Protein AF-A0A9D9V067-F1 (afdb_monomer_lite)

Secondary structure (DSSP, 8-state):
-----------------S---SS----------------PPPTTSHHHHHH-TT-EE---TT--TT--TTT-PPPTTHHHHHHT-EEPTTSS-EEEEETTEEEEEEE-STTEEEEEEE--GGGS-HHHHHHHHHTTS-SSTT-SS------

Radius of gyration: 36.08 Å; chains: 1; bounding box: 82×108×63 Å

pLDDT: mean 72.34, std 17.68, range [39.31, 93.06]

Structure (mmCIF, N/CA/C/O backbone):
data_AF-A0A9D9V067-F1
#
_entry.id   AF-A0A9D9V067-F1
#
loop_
_atom_site.group_PDB
_atom_site.id
_atom_site.type_symbol
_atom_site.label_atom_id
_atom_site.label_alt_id
_atom_site.label_comp_id
_atom_site.label_asym_id
_atom_site.label_entity_id
_atom_site.label_seq_id
_atom_site.pdbx_PDB_ins_code
_atom_site.Cartn_x
_atom_site.Cartn_y
_atom_site.Cartn_z
_atom_site.occupancy
_atom_site.B_iso_or_equiv
_atom_site.auth_seq_id
_atom_site.auth_comp_id
_atom_site.auth_asym_id
_atom_site.auth_atom_id
_atom_site.pdbx_PDB_model_num
ATOM 1 N N . MET A 1 1 ? 63.714 -94.092 -50.212 1.00 40.94 1 MET A N 1
ATOM 2 C CA . MET A 1 1 ? 63.874 -93.370 -48.937 1.00 40.94 1 MET A CA 1
ATOM 3 C C . MET A 1 1 ? 62.893 -92.215 -48.990 1.00 40.94 1 MET A C 1
ATOM 5 O O . MET A 1 1 ? 63.062 -91.353 -49.836 1.00 40.94 1 MET A O 1
ATOM 9 N N . GLU A 1 2 ? 61.675 -92.432 -48.485 1.00 46.31 2 GLU A N 1
ATOM 10 C CA . GLU A 1 2 ? 61.298 -92.187 -47.072 1.00 46.31 2 GLU A CA 1
ATOM 11 C C . GLU A 1 2 ? 61.123 -90.663 -46.885 1.00 46.31 2 GLU A C 1
ATOM 13 O O . GLU A 1 2 ? 62.009 -89.910 -47.255 1.00 46.31 2 GLU A O 1
ATOM 18 N N . ILE A 1 3 ? 60.018 -90.093 -46.399 1.00 48.75 3 ILE A N 1
ATOM 19 C CA . ILE A 1 3 ? 59.133 -90.470 -45.289 1.00 48.75 3 ILE A CA 1
ATOM 20 C C . ILE A 1 3 ? 57.737 -89.843 -45.542 1.00 48.75 3 ILE A C 1
ATOM 22 O O . ILE A 1 3 ? 57.619 -88.791 -46.168 1.00 48.75 3 ILE A O 1
ATOM 26 N N . PHE A 1 4 ? 56.693 -90.523 -45.063 1.00 43.59 4 PHE A N 1
ATOM 27 C CA . PHE A 1 4 ? 55.271 -90.151 -45.093 1.00 43.59 4 PHE A CA 1
ATOM 28 C C . PHE A 1 4 ? 54.896 -88.990 -44.128 1.00 43.59 4 PHE A C 1
ATOM 30 O O . PHE A 1 4 ? 55.702 -88.609 -43.282 1.00 43.59 4 PHE A O 1
ATOM 37 N N . PRO A 1 5 ? 53.680 -88.417 -44.261 1.00 68.94 5 PRO A N 1
ATOM 38 C CA . PRO A 1 5 ? 53.272 -87.108 -43.737 1.00 68.94 5 PRO A CA 1
ATOM 39 C C . PRO A 1 5 ? 52.521 -87.205 -42.406 1.00 68.94 5 PRO A C 1
ATOM 41 O O . PRO A 1 5 ? 51.876 -88.219 -42.202 1.00 68.94 5 PRO A O 1
ATOM 44 N N . GLU A 1 6 ? 52.467 -86.129 -41.603 1.00 46.41 6 GLU A N 1
ATOM 45 C CA . GLU A 1 6 ? 51.402 -85.827 -40.614 1.00 46.41 6 GLU A CA 1
ATOM 46 C C . GLU A 1 6 ? 51.433 -84.312 -40.268 1.00 46.41 6 GLU A C 1
ATOM 48 O O . GLU A 1 6 ? 52.504 -83.743 -40.098 1.00 46.41 6 GLU A O 1
ATOM 53 N N . LYS A 1 7 ? 50.330 -83.567 -40.447 1.00 45.69 7 LYS A N 1
ATOM 54 C CA . LYS A 1 7 ? 49.259 -83.186 -39.488 1.00 45.69 7 LYS A CA 1
ATOM 55 C C . LYS A 1 7 ? 49.502 -81.907 -38.662 1.00 45.69 7 LYS A C 1
ATOM 57 O O . LYS A 1 7 ? 50.600 -81.604 -38.221 1.00 45.69 7 LYS A O 1
ATOM 62 N N . THR A 1 8 ? 48.351 -81.306 -38.337 1.00 48.81 8 THR A N 1
ATOM 63 C CA . THR A 1 8 ? 48.000 -80.322 -37.289 1.00 48.81 8 THR A CA 1
ATOM 64 C C . THR A 1 8 ? 47.967 -78.850 -37.726 1.00 48.81 8 THR A C 1
ATOM 66 O O . THR A 1 8 ? 48.944 -78.325 -38.235 1.00 48.81 8 THR A O 1
ATOM 69 N N . THR A 1 9 ? 46.783 -78.230 -37.851 1.00 47.97 9 THR A N 1
ATOM 70 C CA . THR A 1 9 ? 45.830 -77.710 -36.831 1.00 47.97 9 THR A CA 1
ATOM 71 C C . THR A 1 9 ? 46.364 -76.458 -36.135 1.00 47.97 9 THR A C 1
ATOM 73 O O . THR A 1 9 ? 47.346 -76.545 -35.411 1.00 47.97 9 THR A O 1
ATOM 76 N N . GLY A 1 10 ? 45.674 -75.316 -36.260 1.00 42.94 10 GLY A N 1
ATOM 77 C CA . GLY A 1 10 ? 45.934 -74.180 -35.369 1.00 42.94 10 GLY A CA 1
ATOM 78 C C . GLY A 1 10 ? 45.333 -72.844 -35.792 1.00 42.94 10 GLY A C 1
ATOM 79 O O . GLY A 1 10 ? 45.890 -72.143 -36.623 1.00 42.94 10 GLY A O 1
ATOM 80 N N . CYS A 1 11 ? 44.204 -72.511 -35.169 1.00 39.31 11 CYS A N 1
ATOM 81 C CA . CYS A 1 11 ? 43.493 -71.234 -35.094 1.00 39.31 11 CYS A CA 1
ATOM 82 C C . CYS A 1 11 ? 44.309 -69.951 -35.373 1.00 39.31 11 CYS A C 1
ATOM 84 O O . CYS A 1 11 ? 45.072 -69.494 -34.525 1.00 39.31 11 CYS A O 1
ATOM 86 N N . GLY A 1 12 ? 44.030 -69.290 -36.501 1.00 39.91 12 GLY A N 1
ATOM 87 C CA . GLY A 1 12 ? 44.312 -67.866 -36.693 1.00 39.91 12 GLY A CA 1
ATOM 88 C C . GLY A 1 12 ? 43.186 -67.042 -36.077 1.00 39.91 12 GLY A C 1
ATOM 89 O O . GLY A 1 12 ? 42.103 -66.934 -36.650 1.00 39.91 12 GLY A O 1
ATOM 90 N N . GLY A 1 13 ? 43.424 -66.545 -34.865 1.00 42.69 13 GLY A N 1
ATOM 91 C CA . GLY A 1 13 ? 42.493 -65.720 -34.107 1.00 42.69 13 GLY A CA 1
ATOM 92 C C . GLY A 1 13 ? 42.137 -64.413 -34.816 1.00 42.69 13 GLY A C 1
ATOM 93 O O . GLY A 1 13 ? 42.968 -63.783 -35.464 1.00 42.69 13 GLY A O 1
ATOM 94 N N . LYS A 1 14 ? 40.860 -64.060 -34.655 1.00 45.16 14 LYS A N 1
ATOM 95 C CA . LYS A 1 14 ? 40.187 -62.788 -34.937 1.00 45.16 14 LYS A CA 1
ATOM 96 C C . LYS A 1 14 ? 41.113 -61.573 -35.067 1.00 45.16 14 LYS A C 1
ATOM 98 O O . LYS A 1 14 ? 41.749 -61.156 -34.106 1.00 45.16 14 LYS A O 1
ATOM 103 N N . VAL A 1 15 ? 41.023 -60.923 -36.224 1.00 48.22 15 VAL A N 1
ATOM 104 C CA . VAL A 1 15 ? 41.190 -59.474 -36.334 1.00 48.22 15 VAL A CA 1
ATOM 105 C C . VAL A 1 15 ? 40.036 -58.816 -35.574 1.00 48.22 15 VAL A C 1
ATOM 107 O O . VAL A 1 15 ? 38.894 -58.800 -36.031 1.00 48.22 15 VAL A O 1
ATOM 110 N N . GLU A 1 16 ? 40.304 -58.350 -34.360 1.00 46.81 16 GLU A N 1
ATOM 111 C CA . GLU A 1 16 ? 39.366 -57.504 -33.629 1.00 46.81 16 GLU A CA 1
ATOM 112 C C . GLU A 1 16 ? 39.362 -56.134 -34.309 1.00 46.81 16 GLU A C 1
ATOM 114 O O . GLU A 1 16 ? 40.297 -55.343 -34.194 1.00 46.81 16 GLU A O 1
ATOM 119 N N . ASN A 1 17 ? 38.320 -55.920 -35.114 1.00 43.28 17 ASN A N 1
ATOM 120 C CA . ASN A 1 17 ? 37.964 -54.631 -35.683 1.00 43.28 17 ASN A CA 1
ATOM 121 C C . ASN A 1 17 ? 37.757 -53.650 -34.525 1.00 43.28 17 ASN A C 1
ATOM 123 O O . ASN A 1 17 ? 36.843 -53.802 -33.714 1.00 43.28 17 ASN A O 1
ATOM 127 N N . LEU A 1 18 ? 38.640 -52.668 -34.438 1.00 48.34 18 LEU A N 1
ATOM 128 C CA . LEU A 1 18 ? 38.679 -51.665 -33.388 1.00 48.34 18 LEU A CA 1
ATOM 129 C C . LEU A 1 18 ? 37.862 -50.444 -33.834 1.00 48.34 18 LEU A C 1
ATOM 131 O O . LEU A 1 18 ? 38.380 -49.342 -33.858 1.00 48.34 18 LEU A O 1
ATOM 135 N N . ASP A 1 19 ? 36.597 -50.651 -34.218 1.00 51.81 19 ASP A N 1
ATOM 136 C CA . ASP A 1 19 ? 35.711 -49.585 -34.723 1.00 51.81 19 ASP A CA 1
ATOM 137 C C . ASP A 1 19 ? 34.220 -49.809 -34.373 1.00 51.81 19 ASP A C 1
ATOM 139 O O . ASP A 1 19 ? 33.318 -49.458 -35.126 1.00 51.81 19 ASP A O 1
ATOM 143 N N . GLU A 1 20 ? 33.920 -50.353 -33.186 1.00 48.94 20 GLU A N 1
ATOM 144 C CA . GLU A 1 20 ? 32.545 -50.387 -32.642 1.00 48.94 20 GLU A CA 1
ATOM 145 C C . GLU A 1 20 ? 32.450 -49.859 -31.199 1.00 48.94 20 GLU A C 1
ATOM 147 O O . GLU A 1 20 ? 31.784 -50.428 -30.339 1.00 48.94 20 GLU A O 1
ATOM 152 N N . HIS A 1 21 ? 33.087 -48.721 -30.908 1.00 45.62 21 HIS A N 1
ATOM 153 C CA . HIS A 1 21 ? 32.889 -48.018 -29.628 1.00 45.62 21 HIS A CA 1
ATOM 154 C C . HIS A 1 21 ? 32.529 -46.530 -29.779 1.00 45.62 21 HIS A C 1
ATOM 156 O O . HIS A 1 21 ? 32.823 -45.711 -28.908 1.00 45.62 21 HIS A O 1
ATOM 162 N N . LEU A 1 22 ? 31.819 -46.181 -30.861 1.00 46.66 22 LEU A N 1
ATOM 163 C CA . LEU A 1 22 ? 31.271 -44.835 -31.083 1.00 46.66 22 LEU A CA 1
ATOM 164 C C . LEU A 1 22 ? 29.740 -44.802 -31.248 1.00 46.66 22 LEU A C 1
ATOM 166 O O . LEU A 1 22 ? 29.204 -43.899 -31.877 1.00 46.66 22 LEU A O 1
ATOM 170 N N . ILE A 1 23 ? 28.999 -45.749 -30.665 1.00 51.31 23 ILE A N 1
ATOM 171 C CA . ILE A 1 23 ? 27.523 -45.674 -30.617 1.00 51.31 23 ILE A CA 1
ATOM 172 C C . ILE A 1 23 ? 27.014 -46.027 -29.216 1.00 51.31 23 ILE A C 1
ATOM 174 O O . ILE A 1 23 ? 26.150 -46.870 -29.025 1.00 51.31 23 ILE A O 1
ATOM 178 N N . LEU A 1 24 ? 27.576 -45.379 -28.193 1.00 47.56 24 LEU A N 1
ATOM 179 C CA . LEU A 1 24 ? 26.968 -45.314 -26.856 1.00 47.56 24 LEU A CA 1
ATOM 180 C C . LEU A 1 24 ? 27.501 -44.143 -26.020 1.00 47.56 24 LEU A C 1
ATOM 182 O O . LEU A 1 24 ? 27.523 -44.189 -24.791 1.00 47.56 24 LEU A O 1
ATOM 186 N N . GLN A 1 25 ? 27.825 -43.021 -26.671 1.00 45.28 25 GLN A N 1
ATOM 187 C CA . GLN A 1 25 ? 27.761 -41.720 -26.005 1.00 45.28 25 GLN A CA 1
ATOM 188 C C . GLN A 1 25 ? 26.298 -41.266 -25.965 1.00 45.28 25 GLN A C 1
ATOM 190 O O . GLN A 1 25 ? 25.834 -40.433 -26.737 1.00 45.28 25 GLN A O 1
ATOM 195 N N . LYS A 1 26 ? 25.556 -41.929 -25.067 1.00 47.31 26 LYS A N 1
ATOM 196 C CA . LYS A 1 26 ? 24.615 -41.322 -24.114 1.00 47.31 26 LYS A CA 1
ATOM 197 C C . LYS A 1 26 ? 24.274 -39.874 -24.501 1.00 47.31 26 LYS A C 1
ATOM 199 O O . LYS A 1 26 ? 25.010 -38.948 -24.186 1.00 47.31 26 LYS A O 1
ATOM 204 N N . LYS A 1 27 ? 23.168 -39.625 -25.208 1.00 45.53 27 LYS A N 1
ATOM 205 C CA . LYS A 1 27 ? 21.841 -39.462 -24.578 1.00 45.53 27 LYS A CA 1
ATOM 206 C C . LYS A 1 27 ? 21.953 -38.947 -23.136 1.00 45.53 27 LYS A C 1
ATOM 208 O O . LYS A 1 27 ? 21.564 -39.618 -22.191 1.00 45.53 27 LYS A O 1
ATOM 213 N N . SER A 1 28 ? 22.560 -37.776 -22.974 1.00 47.66 28 SER A N 1
ATOM 214 C CA . SER A 1 28 ? 22.524 -37.002 -21.734 1.00 47.66 28 SER A CA 1
ATOM 215 C C . SER A 1 28 ? 22.730 -35.516 -22.025 1.00 47.66 28 SER A C 1
ATOM 217 O O . SER A 1 28 ? 23.512 -34.837 -21.372 1.00 47.66 28 SER A O 1
ATOM 219 N N . GLN A 1 29 ? 21.991 -34.988 -22.997 1.00 46.81 29 GLN A N 1
ATOM 220 C CA . GLN A 1 29 ? 21.511 -33.612 -22.888 1.00 46.81 29 GLN A CA 1
ATOM 221 C C . GLN A 1 29 ? 20.056 -33.701 -22.448 1.00 46.81 29 GLN A C 1
ATOM 223 O O . GLN A 1 29 ? 19.124 -33.439 -23.193 1.00 46.81 29 GLN A O 1
ATOM 228 N N . LYS A 1 30 ? 19.916 -34.214 -21.222 1.00 45.34 30 LYS A N 1
ATOM 229 C CA . LYS A 1 30 ? 18.733 -34.078 -20.390 1.00 45.34 30 LYS A CA 1
ATOM 230 C C . LYS A 1 30 ? 18.442 -32.586 -20.336 1.00 45.34 30 LYS A C 1
ATOM 232 O O . LYS A 1 30 ? 19.309 -31.828 -19.903 1.00 45.34 30 LYS A O 1
ATOM 237 N N . ASP A 1 31 ? 17.290 -32.226 -20.877 1.00 54.50 31 ASP A N 1
ATOM 238 C CA . ASP A 1 31 ? 16.574 -30.970 -20.751 1.00 54.50 31 ASP A CA 1
ATOM 239 C C . ASP A 1 31 ? 17.180 -30.069 -19.671 1.00 54.50 31 ASP A C 1
ATOM 241 O O . ASP A 1 31 ? 16.815 -30.135 -18.495 1.00 54.50 31 ASP A O 1
ATOM 245 N N . LYS A 1 32 ? 18.137 -29.216 -20.057 1.00 45.00 32 LYS A N 1
ATOM 246 C CA . LYS A 1 32 ? 18.303 -27.981 -19.302 1.00 45.00 32 LYS A CA 1
ATOM 247 C C . LYS A 1 32 ? 16.970 -27.270 -19.505 1.00 45.00 32 LYS A C 1
ATOM 249 O O . LYS A 1 32 ? 16.613 -27.076 -20.674 1.00 45.00 32 LYS A O 1
ATOM 254 N N . PRO A 1 33 ? 16.211 -26.920 -18.450 1.00 46.09 33 PRO A N 1
ATOM 255 C CA . PRO A 1 33 ? 15.123 -25.981 -18.647 1.00 46.09 33 PRO A CA 1
ATOM 256 C C . PRO A 1 33 ? 15.757 -24.814 -19.394 1.00 46.09 33 PRO A C 1
ATOM 258 O O . PRO A 1 33 ? 16.819 -24.338 -18.982 1.00 46.09 33 PRO A O 1
ATOM 261 N N . LYS A 1 34 ? 15.194 -24.442 -20.555 1.00 46.47 34 LYS A N 1
ATOM 262 C CA . LYS A 1 34 ? 15.486 -23.129 -21.124 1.00 46.47 34 LYS A CA 1
ATOM 263 C C . LYS A 1 34 ? 15.341 -22.208 -19.934 1.00 46.47 34 LYS A C 1
ATOM 265 O O . LYS A 1 34 ? 14.260 -22.158 -19.352 1.00 46.47 34 LYS A O 1
ATOM 270 N N . GLU A 1 35 ? 16.454 -21.625 -19.507 1.00 47.75 35 GLU A N 1
ATOM 271 C CA . GLU A 1 35 ? 16.427 -20.499 -18.606 1.00 47.75 35 GLU A CA 1
ATOM 272 C C . GLU A 1 35 ? 15.562 -19.518 -19.375 1.00 47.75 35 GLU A C 1
ATOM 274 O O . GLU A 1 35 ? 15.963 -18.993 -20.417 1.00 47.75 35 GLU A O 1
ATOM 279 N N . GLU A 1 36 ? 14.284 -19.500 -19.005 1.00 50.00 3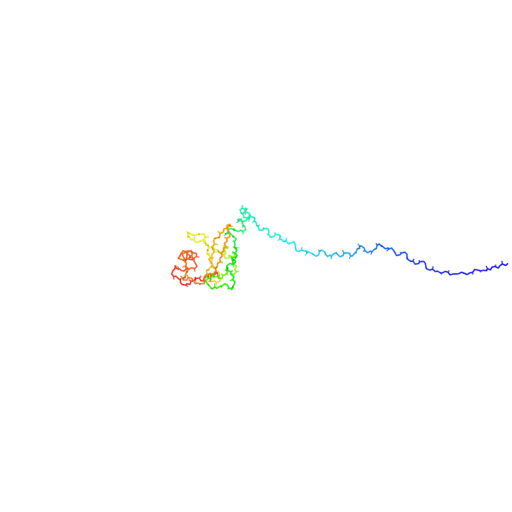6 GLU A N 1
ATOM 280 C CA . GLU A 1 36 ? 13.295 -18.599 -19.532 1.00 50.00 36 GLU A CA 1
ATOM 281 C C . GLU A 1 36 ? 13.871 -17.271 -19.101 1.00 50.00 36 GLU A C 1
ATOM 283 O O . GLU A 1 36 ? 13.776 -16.894 -17.934 1.00 50.00 36 GLU A O 1
ATOM 288 N N . ILE A 1 37 ? 14.656 -16.675 -20.003 1.00 50.28 37 ILE A N 1
ATOM 289 C CA . ILE A 1 37 ? 15.197 -15.344 -19.853 1.00 50.28 37 ILE A CA 1
ATOM 290 C C . ILE A 1 37 ? 13.966 -14.522 -19.559 1.00 50.28 37 ILE A C 1
ATOM 292 O O . ILE A 1 37 ? 13.144 -14.278 -20.442 1.00 50.28 37 ILE A O 1
ATOM 296 N N . ASN A 1 38 ? 13.781 -14.243 -18.273 1.00 52.94 38 ASN A N 1
ATOM 297 C CA . ASN A 1 38 ? 12.627 -13.562 -17.743 1.00 52.94 38 ASN A CA 1
ATOM 298 C C . ASN A 1 38 ? 12.844 -12.131 -18.208 1.00 52.94 38 ASN A C 1
ATOM 300 O O . ASN A 1 38 ? 13.475 -11.325 -17.525 1.00 52.94 38 ASN A O 1
ATOM 304 N N . PHE A 1 39 ? 12.505 -11.894 -19.477 1.00 55.38 39 PHE A N 1
ATOM 305 C CA . PHE A 1 39 ? 12.765 -10.660 -20.178 1.00 55.38 39 PHE A CA 1
ATOM 306 C C . PHE A 1 39 ? 11.758 -9.702 -19.583 1.00 55.38 39 PHE A C 1
ATOM 308 O O . PHE A 1 39 ? 10.610 -9.598 -20.016 1.00 55.38 39 PHE A O 1
ATOM 315 N N . GLU A 1 40 ? 12.154 -9.103 -18.468 1.00 66.44 40 GLU A N 1
ATOM 316 C CA . GLU A 1 40 ? 11.415 -8.014 -17.884 1.00 66.44 40 GLU A CA 1
ATOM 317 C C . GLU A 1 40 ? 11.343 -6.951 -18.982 1.00 66.44 40 GLU A C 1
ATOM 319 O O . GLU A 1 40 ? 12.396 -6.511 -19.464 1.00 66.44 40 GLU A O 1
ATOM 324 N N . PRO A 1 41 ? 10.133 -6.614 -19.470 1.00 68.75 41 PRO A N 1
ATOM 325 C CA . PRO A 1 41 ? 10.016 -5.687 -20.577 1.00 68.75 41 PRO A CA 1
ATOM 326 C C . PRO A 1 41 ? 10.739 -4.394 -20.204 1.00 68.75 41 PRO A C 1
ATOM 328 O O . PRO A 1 41 ? 10.734 -3.967 -19.049 1.00 68.75 41 PRO A O 1
ATOM 331 N N . LYS A 1 42 ? 11.402 -3.745 -21.157 1.00 68.50 42 LYS A N 1
ATOM 332 C CA . LYS A 1 42 ? 12.026 -2.459 -20.842 1.00 68.50 42 LYS A CA 1
ATOM 333 C C . LYS A 1 42 ? 10.922 -1.446 -20.548 1.00 68.50 42 LYS A C 1
ATOM 335 O O . LYS A 1 42 ? 9.967 -1.330 -21.313 1.00 68.50 42 LYS A O 1
ATOM 340 N N . LYS A 1 43 ? 11.043 -0.704 -19.449 1.00 63.72 43 LYS A N 1
ATOM 341 C CA . LYS A 1 43 ? 10.092 0.356 -19.093 1.00 63.72 43 LYS A CA 1
ATOM 342 C C . LYS A 1 43 ? 9.908 1.342 -20.255 1.00 63.72 43 LYS A C 1
ATOM 344 O O . LYS A 1 43 ? 10.887 1.759 -20.869 1.00 63.72 43 LYS A O 1
ATOM 349 N N . GLY A 1 44 ? 8.661 1.744 -20.509 1.00 64.00 44 GLY A N 1
ATOM 350 C CA . GLY A 1 44 ? 8.295 2.634 -21.617 1.00 64.00 44 GLY A CA 1
ATOM 351 C C . GLY A 1 44 ? 8.079 1.901 -22.942 1.00 64.00 44 GLY A C 1
ATOM 352 O O . GLY A 1 44 ? 7.805 2.540 -23.954 1.00 64.00 44 GLY A O 1
ATOM 353 N N . THR A 1 45 ? 8.194 0.569 -22.941 1.00 73.00 45 THR A N 1
ATOM 354 C CA . THR A 1 45 ? 7.663 -0.262 -24.020 1.00 73.00 45 THR A CA 1
ATOM 355 C C . THR A 1 45 ? 6.186 -0.562 -23.760 1.00 73.00 45 THR A C 1
ATOM 357 O O . THR A 1 45 ? 5.803 -0.768 -22.609 1.00 73.00 45 THR A O 1
ATOM 360 N N . PRO A 1 46 ? 5.360 -0.687 -24.811 1.00 77.06 46 PRO A N 1
ATOM 361 C CA . PRO A 1 46 ? 3.962 -1.097 -24.663 1.00 77.06 46 PRO A CA 1
ATOM 362 C C . PRO A 1 46 ? 3.805 -2.472 -23.987 1.00 77.06 46 PRO A C 1
ATOM 364 O O . PRO A 1 46 ? 2.775 -2.755 -23.381 1.00 77.06 46 PRO A O 1
ATOM 367 N N . GLU A 1 47 ? 4.829 -3.329 -24.047 1.00 75.31 47 GLU A N 1
ATOM 368 C CA . GLU A 1 47 ? 4.869 -4.612 -23.336 1.00 75.31 47 GLU A CA 1
ATOM 369 C C . GLU A 1 47 ? 4.984 -4.436 -21.813 1.00 75.31 47 GLU A C 1
ATOM 371 O O . GLU A 1 47 ? 4.409 -5.223 -21.059 1.00 75.31 47 GLU A O 1
ATOM 376 N N . TRP A 1 48 ? 5.676 -3.388 -21.351 1.00 75.38 48 TRP A N 1
ATOM 377 C CA . TRP A 1 48 ? 5.765 -3.043 -19.932 1.00 75.38 48 TRP A CA 1
ATOM 378 C C . TRP A 1 48 ? 4.427 -2.558 -19.389 1.00 75.38 48 TRP A C 1
ATOM 380 O O . TRP A 1 48 ? 3.964 -3.081 -18.381 1.00 75.38 48 TRP A O 1
ATOM 390 N N . ASP A 1 49 ? 3.777 -1.620 -20.081 1.00 73.44 49 ASP A N 1
ATOM 391 C CA . ASP A 1 49 ? 2.472 -1.088 -19.672 1.00 73.44 49 ASP A CA 1
ATOM 392 C C . ASP A 1 49 ? 1.380 -2.170 -19.686 1.00 73.44 49 ASP A C 1
ATOM 394 O O . ASP A 1 49 ? 0.467 -2.154 -18.862 1.00 73.44 49 ASP A O 1
ATOM 398 N N . LYS A 1 50 ? 1.503 -3.166 -20.575 1.00 76.94 50 LYS 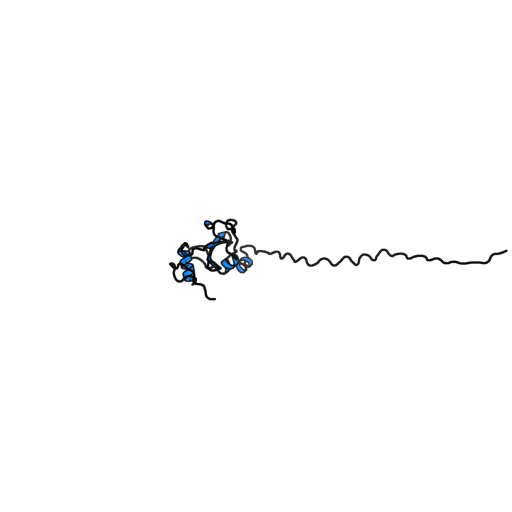A N 1
ATOM 399 C CA . LYS A 1 50 ? 0.602 -4.324 -20.609 1.00 76.94 50 LYS A CA 1
ATOM 400 C C . LYS A 1 50 ? 0.831 -5.295 -19.446 1.00 76.94 50 LYS A C 1
ATOM 402 O O . LYS A 1 50 ? -0.133 -5.873 -18.952 1.00 76.94 50 LYS A O 1
ATOM 407 N N . LYS A 1 51 ? 2.086 -5.509 -19.037 1.00 73.88 51 LYS A N 1
ATOM 408 C CA . LYS A 1 51 ? 2.445 -6.438 -17.949 1.00 73.88 51 LYS A CA 1
ATOM 409 C C . LYS A 1 51 ? 2.289 -5.805 -16.561 1.00 73.88 51 LYS A C 1
ATOM 411 O O . LYS A 1 51 ? 1.965 -6.512 -15.616 1.00 73.88 51 LYS A O 1
ATOM 416 N N . TYR A 1 52 ? 2.497 -4.495 -16.454 1.00 76.88 52 TYR A N 1
ATOM 417 C CA . TYR A 1 52 ? 2.483 -3.730 -15.207 1.00 76.88 52 TYR A CA 1
ATOM 418 C C . TYR A 1 52 ? 1.615 -2.469 -15.347 1.00 76.88 52 TYR A C 1
ATOM 420 O O . TYR A 1 52 ? 2.139 -1.353 -15.279 1.00 76.88 52 TYR A O 1
ATOM 428 N N . PRO A 1 53 ? 0.286 -2.608 -15.509 1.00 78.19 53 PRO A N 1
ATOM 429 C CA . PRO A 1 53 ? -0.605 -1.465 -15.729 1.00 78.19 53 PRO A CA 1
ATOM 430 C C . PRO A 1 53 ? -0.596 -0.468 -14.560 1.00 78.19 53 PRO A C 1
ATOM 432 O O . PRO A 1 53 ? -0.800 0.729 -14.752 1.00 78.19 53 PRO A O 1
ATOM 435 N N . ASN A 1 54 ? -0.324 -0.949 -13.342 1.00 81.25 54 ASN A N 1
ATOM 436 C CA . ASN A 1 54 ? -0.226 -0.136 -12.128 1.00 81.25 54 ASN A CA 1
ATOM 437 C C . ASN A 1 54 ? 1.224 0.142 -11.692 1.00 81.25 54 ASN A C 1
ATOM 439 O O . ASN A 1 54 ? 1.437 0.743 -10.639 1.00 81.25 54 ASN A O 1
ATOM 443 N N . GLY A 1 55 ? 2.213 -0.268 -12.491 1.00 84.19 55 GLY A N 1
ATOM 444 C CA . GLY A 1 55 ? 3.629 -0.246 -12.134 1.00 84.19 55 GLY A CA 1
ATOM 445 C C . GLY A 1 55 ? 4.130 -1.567 -11.547 1.00 84.19 55 GLY A C 1
ATOM 446 O O . GLY A 1 55 ? 3.400 -2.555 -11.444 1.00 84.19 55 GLY A O 1
ATOM 447 N N . LYS A 1 56 ? 5.413 -1.583 -11.184 1.00 85.94 56 LYS A N 1
ATOM 448 C CA . LYS A 1 56 ? 6.090 -2.753 -10.623 1.00 85.94 56 LYS A CA 1
ATOM 449 C C . LYS A 1 56 ? 6.366 -2.534 -9.143 1.00 85.94 56 LYS A C 1
ATOM 451 O O . LYS A 1 56 ? 6.946 -1.524 -8.748 1.00 85.94 56 LYS A O 1
ATOM 456 N N . TYR A 1 57 ? 5.994 -3.500 -8.321 1.00 86.50 57 TYR A N 1
ATOM 457 C CA . TYR A 1 57 ? 6.379 -3.517 -6.925 1.00 86.50 57 TYR A CA 1
ATOM 458 C C . TYR A 1 57 ? 7.840 -3.937 -6.796 1.00 86.50 57 TYR A C 1
ATOM 460 O O . TYR A 1 57 ? 8.286 -4.926 -7.386 1.00 86.50 57 TYR A O 1
ATOM 468 N N . ARG A 1 58 ? 8.582 -3.205 -5.972 1.00 84.38 58 ARG A N 1
ATOM 469 C CA . ARG A 1 58 ? 9.906 -3.610 -5.521 1.00 84.38 58 ARG A CA 1
ATOM 470 C C . ARG A 1 58 ? 9.911 -3.556 -3.994 1.00 84.38 58 ARG A C 1
ATOM 472 O O . ARG A 1 58 ? 9.499 -2.544 -3.430 1.00 84.38 58 ARG A O 1
ATOM 479 N N . PRO A 1 59 ? 10.366 -4.598 -3.288 1.00 77.69 59 PRO A N 1
ATOM 480 C CA . PRO A 1 59 ? 10.620 -4.469 -1.860 1.00 77.69 59 PRO A CA 1
ATOM 481 C C . PRO A 1 59 ? 11.755 -3.457 -1.657 1.00 77.69 59 PRO A C 1
ATOM 483 O O . PRO A 1 59 ? 12.733 -3.458 -2.404 1.00 77.69 59 PRO A O 1
ATOM 486 N N . SER A 1 60 ? 11.601 -2.541 -0.702 1.00 71.12 60 SER A N 1
ATOM 487 C CA . SER A 1 60 ? 12.699 -1.638 -0.340 1.00 71.12 60 SER A CA 1
ATOM 488 C C . SER A 1 60 ? 13.644 -2.376 0.597 1.00 71.12 60 SER A C 1
ATOM 490 O O . SER A 1 60 ? 13.166 -3.023 1.526 1.00 71.12 60 SER A O 1
ATOM 492 N N . ASP A 1 61 ? 14.957 -2.197 0.440 1.00 67.88 61 ASP A N 1
ATOM 493 C CA . ASP A 1 61 ? 15.966 -2.741 1.365 1.00 67.88 61 ASP A CA 1
ATOM 494 C C . ASP A 1 61 ? 15.764 -2.261 2.816 1.00 67.88 61 ASP A C 1
ATOM 496 O O . ASP A 1 61 ? 16.266 -2.859 3.765 1.00 67.88 61 ASP A O 1
ATOM 500 N N . LYS A 1 62 ? 14.995 -1.179 3.001 1.00 62.97 62 LYS A N 1
ATOM 501 C CA . LYS A 1 62 ? 14.620 -0.646 4.313 1.00 62.97 62 LYS A CA 1
ATOM 502 C C . LYS A 1 62 ? 13.552 -1.477 5.028 1.00 62.97 62 LYS A C 1
ATOM 504 O O . LYS A 1 62 ? 13.510 -1.419 6.248 1.00 62.97 62 LYS A O 1
ATOM 509 N N . HIS A 1 63 ? 12.708 -2.222 4.312 1.00 61.16 63 HIS A N 1
ATOM 510 C CA . HIS A 1 63 ? 11.631 -3.030 4.893 1.00 61.16 63 HIS A CA 1
ATOM 511 C C . HIS A 1 63 ? 12.024 -4.511 4.848 1.00 61.16 63 HIS A C 1
ATOM 513 O O . HIS A 1 63 ? 11.766 -5.203 3.866 1.00 61.16 63 HIS A O 1
ATOM 519 N N . HIS A 1 64 ? 12.648 -4.999 5.915 1.00 58.03 64 HIS A N 1
ATOM 520 C CA . HIS A 1 64 ? 12.957 -6.414 6.113 1.00 58.03 64 HIS A CA 1
ATOM 521 C C . HIS A 1 64 ? 12.037 -7.020 7.187 1.00 58.03 64 HIS A C 1
ATOM 523 O O . HIS A 1 64 ? 11.430 -6.306 7.982 1.00 58.03 64 HIS A O 1
ATOM 529 N N . GLU A 1 65 ? 11.913 -8.348 7.231 1.00 59.44 65 GLU A N 1
ATOM 530 C CA . GLU A 1 65 ? 11.037 -9.046 8.195 1.00 59.44 65 GLU A CA 1
ATOM 531 C C . GLU A 1 65 ? 11.364 -8.716 9.663 1.00 59.44 65 GLU A C 1
ATOM 533 O O . GLU A 1 65 ? 10.467 -8.605 10.493 1.00 59.44 65 GLU A O 1
ATOM 538 N N . ASN A 1 66 ? 12.648 -8.474 9.947 1.00 59.97 66 ASN A N 1
ATOM 539 C CA . ASN A 1 66 ? 13.157 -8.083 11.264 1.00 59.97 66 ASN A CA 1
ATOM 540 C C . ASN A 1 66 ? 13.181 -6.560 11.481 1.00 59.97 66 ASN A C 1
ATOM 542 O O . ASN A 1 66 ? 13.878 -6.079 12.376 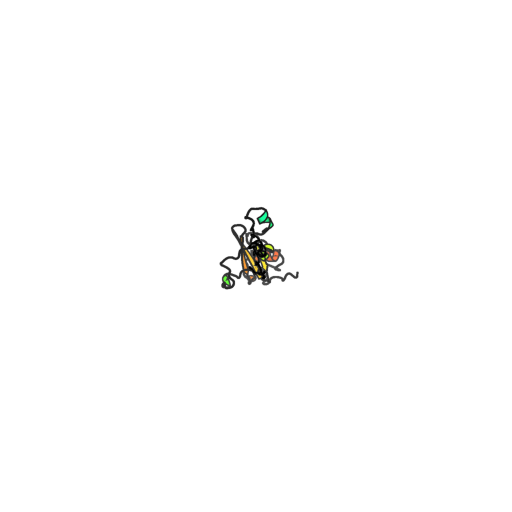1.00 59.97 66 ASN A O 1
ATOM 546 N N . SER A 1 67 ? 12.539 -5.772 10.612 1.00 58.06 67 SER A N 1
ATOM 547 C CA . SER A 1 67 ? 12.546 -4.320 10.764 1.00 58.06 67 SER A CA 1
ATOM 548 C C . SER A 1 67 ? 11.748 -3.938 12.011 1.00 58.06 67 SER A C 1
ATOM 550 O O . SER A 1 67 ? 10.677 -4.502 12.240 1.00 58.06 67 SER A O 1
ATOM 552 N N . PRO A 1 68 ? 12.237 -2.978 12.819 1.00 57.22 68 PRO A N 1
ATOM 553 C CA . PRO A 1 68 ? 11.494 -2.488 13.974 1.00 57.22 68 PRO A CA 1
ATOM 554 C C . PRO A 1 68 ? 10.117 -1.972 13.539 1.00 57.22 68 PRO A C 1
ATOM 556 O O . PRO A 1 68 ? 9.989 -1.411 12.448 1.00 57.22 68 PRO A O 1
ATOM 559 N N . ASP A 1 69 ? 9.104 -2.107 14.403 1.00 55.00 69 ASP A N 1
ATOM 560 C CA . ASP A 1 69 ? 7.691 -1.814 14.093 1.00 55.00 69 ASP A CA 1
ATOM 561 C C . ASP A 1 69 ? 7.453 -0.413 13.497 1.00 55.00 69 ASP A C 1
ATOM 563 O O . ASP A 1 69 ? 6.486 -0.193 12.772 1.00 55.00 69 ASP A O 1
ATOM 567 N N . TYR A 1 70 ? 8.357 0.539 13.749 1.00 54.78 70 TYR A N 1
ATOM 568 C CA . TYR A 1 70 ? 8.306 1.884 13.173 1.00 54.78 70 TYR A CA 1
ATOM 569 C C . TYR A 1 70 ? 8.581 1.936 11.659 1.00 54.78 70 TYR A C 1
ATOM 571 O O . TYR A 1 70 ? 8.075 2.823 10.974 1.00 54.78 70 TYR A O 1
ATOM 579 N N . ILE A 1 71 ? 9.379 1.008 11.124 1.00 58.78 71 ILE A N 1
ATOM 580 C CA . ILE A 1 71 ? 9.722 0.975 9.698 1.00 58.78 71 ILE A CA 1
ATOM 581 C C . ILE A 1 71 ? 8.613 0.285 8.890 1.00 58.78 71 ILE A C 1
ATOM 583 O O . ILE A 1 71 ? 8.449 0.586 7.715 1.00 58.78 71 ILE A O 1
ATOM 587 N N . GLY A 1 72 ? 7.774 -0.541 9.519 1.00 64.56 72 GLY A N 1
ATOM 588 C CA . GLY A 1 72 ? 6.659 -1.221 8.863 1.00 64.56 72 GLY A CA 1
ATOM 589 C C . GLY A 1 72 ? 7.119 -2.443 8.068 1.00 64.56 72 GLY A C 1
ATOM 590 O O . GLY A 1 72 ? 8.097 -2.398 7.317 1.00 64.56 72 GLY A O 1
ATOM 591 N N . LYS A 1 73 ? 6.403 -3.553 8.251 1.00 77.69 73 LYS A N 1
ATOM 592 C CA . LYS A 1 73 ? 6.701 -4.833 7.597 1.00 77.69 73 LYS A CA 1
ATOM 593 C C . LYS A 1 73 ? 6.374 -4.754 6.104 1.00 77.69 73 LYS A C 1
ATOM 595 O O . LYS A 1 73 ? 5.410 -4.071 5.739 1.00 77.69 73 LYS A O 1
ATOM 600 N N . PRO A 1 74 ? 7.126 -5.442 5.232 1.00 81.38 74 PRO A N 1
ATOM 601 C CA . PRO A 1 74 ? 6.737 -5.546 3.836 1.00 81.38 74 PRO A CA 1
ATOM 602 C C . PRO A 1 74 ? 5.408 -6.320 3.709 1.00 81.38 74 PRO A C 1
ATOM 604 O O . PRO A 1 74 ? 5.121 -7.190 4.536 1.00 81.38 74 PRO A O 1
ATOM 607 N N . PRO A 1 75 ? 4.580 -6.012 2.696 1.00 84.25 75 PRO A N 1
ATOM 608 C CA . PRO A 1 75 ? 3.437 -6.844 2.334 1.00 84.25 75 PRO A CA 1
ATOM 609 C C . PRO A 1 75 ? 3.884 -8.268 1.994 1.00 84.25 75 PRO A C 1
ATOM 611 O O . PRO A 1 75 ? 4.976 -8.466 1.460 1.00 84.25 75 PRO A O 1
ATOM 614 N N . ARG A 1 76 ? 3.010 -9.247 2.256 1.00 83.88 76 ARG A N 1
ATOM 615 C CA . ARG A 1 76 ? 3.250 -10.657 1.917 1.00 83.88 76 ARG A CA 1
ATOM 616 C C . ARG A 1 76 ? 3.450 -10.827 0.412 1.00 83.88 76 ARG A C 1
ATOM 618 O O . ARG A 1 76 ? 4.412 -11.451 -0.016 1.00 83.88 76 ARG A O 1
ATOM 625 N N . ASP A 1 77 ? 2.568 -10.199 -0.361 1.00 85.38 77 ASP A N 1
ATOM 626 C CA . ASP A 1 77 ? 2.612 -10.178 -1.821 1.00 85.38 77 ASP A CA 1
ATOM 627 C C . ASP A 1 77 ? 2.454 -8.735 -2.306 1.00 85.38 77 ASP A C 1
ATOM 629 O O . ASP A 1 77 ? 1.344 -8.256 -2.546 1.00 85.38 77 ASP A O 1
ATOM 633 N N . GLY A 1 78 ? 3.571 -8.010 -2.407 1.00 85.06 78 GLY A N 1
ATOM 634 C CA . GLY A 1 78 ? 3.556 -6.581 -2.734 1.00 85.06 78 GLY A CA 1
ATOM 635 C C . GLY A 1 78 ? 3.099 -6.256 -4.156 1.00 85.06 78 GLY A C 1
ATOM 636 O O . GLY A 1 78 ? 2.452 -5.231 -4.358 1.00 85.06 78 GLY A O 1
ATOM 637 N N . GLN A 1 79 ? 3.377 -7.131 -5.129 1.00 87.88 79 GLN A N 1
ATOM 638 C CA . GLN A 1 79 ? 2.882 -6.958 -6.499 1.00 87.88 79 GLN A CA 1
ATOM 639 C C . GLN A 1 79 ? 1.368 -7.181 -6.562 1.00 87.88 79 GLN A C 1
ATOM 641 O O . GLN A 1 79 ? 0.669 -6.307 -7.053 1.00 87.88 79 GLN A O 1
ATOM 646 N N . ALA A 1 80 ? 0.850 -8.257 -5.957 1.00 87.56 80 ALA A N 1
ATOM 647 C CA . ALA A 1 80 ? -0.596 -8.483 -5.867 1.00 87.56 80 ALA A CA 1
ATOM 648 C C . ALA A 1 80 ? -1.306 -7.317 -5.159 1.00 87.56 80 ALA A C 1
ATOM 650 O O . ALA A 1 80 ? -2.319 -6.818 -5.636 1.00 87.56 80 ALA A O 1
ATOM 651 N N . ALA A 1 81 ? -0.718 -6.807 -4.070 1.00 89.44 81 ALA A N 1
ATOM 652 C CA . ALA A 1 81 ? -1.223 -5.612 -3.407 1.00 89.44 81 ALA A CA 1
ATOM 653 C C . ALA A 1 81 ? -1.226 -4.394 -4.344 1.00 89.44 81 ALA A C 1
ATOM 655 O O . ALA A 1 81 ? -2.176 -3.624 -4.321 1.00 89.44 81 ALA A O 1
ATOM 656 N N . LEU A 1 82 ? -0.197 -4.203 -5.173 1.00 90.75 82 LEU A N 1
ATOM 657 C CA . LEU A 1 82 ? -0.153 -3.114 -6.151 1.00 90.75 82 LEU A CA 1
ATOM 658 C C . LEU A 1 82 ? -1.205 -3.273 -7.252 1.00 90.75 82 LEU A C 1
ATOM 660 O O . LEU A 1 82 ? -1.832 -2.283 -7.633 1.00 90.75 82 LEU A O 1
ATOM 664 N N . ASP A 1 83 ? -1.438 -4.491 -7.722 1.00 88.25 83 ASP A N 1
ATOM 665 C CA . ASP A 1 83 ? -2.445 -4.777 -8.739 1.00 88.25 83 ASP A CA 1
ATOM 666 C C . ASP A 1 83 ? -3.878 -4.548 -8.223 1.00 88.25 83 ASP A C 1
ATOM 668 O O . ASP A 1 83 ? -4.668 -3.908 -8.916 1.00 88.25 83 ASP A O 1
ATOM 672 N N . ASP A 1 84 ? -4.175 -4.929 -6.974 1.00 89.00 84 ASP A N 1
ATOM 673 C CA . ASP A 1 84 ? -5.458 -4.673 -6.288 1.00 89.00 84 ASP A CA 1
ATOM 674 C C . ASP A 1 84 ? -5.559 -3.275 -5.639 1.00 89.00 84 ASP A C 1
ATOM 676 O O . ASP A 1 84 ? -6.556 -2.932 -4.989 1.00 89.00 84 ASP A O 1
ATOM 680 N N . SER A 1 85 ? -4.524 -2.443 -5.779 1.00 92.06 85 SER A N 1
ATOM 681 C CA . SER A 1 85 ? -4.485 -1.134 -5.128 1.00 92.06 85 SER A CA 1
ATOM 682 C C . SER A 1 85 ? -5.323 -0.081 -5.846 1.00 92.06 85 SER A C 1
ATOM 684 O O . SER A 1 85 ? -5.415 -0.032 -7.074 1.00 92.06 85 SER A O 1
ATOM 686 N N . PHE A 1 86 ? -5.829 0.871 -5.071 1.00 90.75 86 PHE A N 1
ATOM 687 C CA . PHE A 1 86 ? -6.504 2.069 -5.559 1.00 90.75 86 PHE A CA 1
ATOM 688 C C . PHE A 1 86 ? -5.687 3.328 -5.245 1.00 90.75 86 PHE A C 1
ATOM 690 O O . PHE A 1 86 ? -4.934 3.391 -4.272 1.00 90.75 86 PHE A O 1
ATOM 697 N N . GLY A 1 87 ? -5.819 4.349 -6.092 1.00 91.25 87 GLY A N 1
ATOM 698 C CA . GLY A 1 87 ? -5.101 5.615 -5.933 1.00 91.25 87 GLY A CA 1
ATOM 699 C C . GLY A 1 87 ? -5.639 6.461 -4.776 1.00 91.25 87 GLY A C 1
ATOM 700 O O . GLY A 1 87 ? -6.849 6.527 -4.549 1.00 91.25 87 GLY A O 1
ATOM 701 N N . VAL A 1 88 ? -4.740 7.143 -4.066 1.00 90.00 88 VAL A N 1
ATOM 702 C CA . VAL A 1 88 ? -5.097 8.136 -3.046 1.00 90.00 88 VAL A CA 1
ATOM 703 C C . VAL A 1 88 ? -5.237 9.507 -3.700 1.00 90.00 88 VAL A C 1
ATOM 705 O O . VAL A 1 88 ? -4.366 9.951 -4.447 1.00 90.00 88 VAL A O 1
ATOM 708 N N . GLU A 1 89 ? -6.323 10.218 -3.402 1.00 86.75 89 GLU A N 1
ATOM 709 C CA . GLU A 1 89 ? -6.542 11.544 -3.978 1.00 86.75 89 GLU A CA 1
ATOM 710 C C . GLU A 1 89 ? -5.430 12.527 -3.586 1.00 86.75 89 GLU A C 1
ATOM 712 O O . GLU A 1 89 ? -5.029 12.631 -2.422 1.00 86.75 89 GLU A O 1
ATOM 717 N N . LYS A 1 90 ? -4.949 13.288 -4.579 1.00 84.69 90 LYS A N 1
ATOM 718 C CA . LYS A 1 90 ? -3.874 14.285 -4.425 1.00 84.69 90 LYS A CA 1
ATOM 719 C C . LYS A 1 90 ? -2.554 13.687 -3.908 1.00 84.69 90 LYS A C 1
ATOM 721 O O . LYS A 1 90 ? -1.785 14.389 -3.247 1.00 84.69 90 LYS A O 1
ATOM 726 N N . SER A 1 91 ? -2.301 12.408 -4.182 1.00 86.81 91 SER A N 1
ATOM 727 C CA . SER A 1 91 ? -1.024 11.743 -3.930 1.00 86.81 91 SER A CA 1
ATOM 728 C C . SER A 1 91 ? -0.673 10.802 -5.085 1.00 86.81 91 SER A C 1
ATOM 730 O O . SER A 1 91 ? -1.542 10.379 -5.842 1.00 86.81 91 SER A O 1
ATOM 732 N N . ARG A 1 92 ? 0.616 10.481 -5.232 1.00 87.88 92 ARG A N 1
ATOM 733 C CA . ARG A 1 92 ? 1.079 9.386 -6.108 1.00 87.88 92 ARG A CA 1
ATOM 734 C C . ARG A 1 92 ? 1.053 8.033 -5.394 1.00 87.88 92 ARG A C 1
ATOM 736 O O . ARG A 1 92 ? 1.435 7.019 -5.968 1.00 87.88 92 ARG A O 1
ATOM 743 N N . GLU A 1 93 ? 0.643 8.040 -4.133 1.00 91.31 93 GLU A N 1
ATOM 744 C CA . GLU A 1 93 ? 0.489 6.852 -3.314 1.00 91.31 93 GLU A CA 1
ATOM 745 C C . GLU A 1 93 ? -0.747 6.063 -3.735 1.00 91.31 93 GLU A C 1
ATOM 747 O O . GLU A 1 93 ? -1.792 6.612 -4.100 1.00 91.31 93 GLU A O 1
ATOM 752 N N . ARG A 1 94 ? -0.614 4.749 -3.640 1.00 93.06 94 ARG A N 1
ATOM 753 C CA . ARG A 1 94 ? -1.689 3.790 -3.823 1.00 93.06 94 ARG A CA 1
ATOM 754 C C . ARG A 1 94 ? -1.876 3.031 -2.523 1.00 93.06 94 ARG A C 1
ATOM 756 O O . ARG A 1 94 ? -0.964 2.939 -1.704 1.00 93.06 94 ARG A O 1
ATOM 763 N N . VAL A 1 95 ? -3.076 2.530 -2.302 1.00 92.50 95 VAL A N 1
ATOM 764 C CA . VAL A 1 95 ? -3.426 1.818 -1.078 1.00 92.50 95 VAL A CA 1
ATOM 765 C C . VAL A 1 95 ? -4.116 0.529 -1.462 1.00 92.50 95 VAL A C 1
ATOM 767 O O . VAL A 1 95 ? -4.955 0.510 -2.358 1.00 92.50 95 VAL A O 1
ATOM 770 N N . ALA A 1 96 ? -3.756 -0.540 -0.772 1.00 92.38 96 ALA A N 1
ATOM 771 C CA . ALA A 1 96 ? -4.401 -1.833 -0.882 1.00 92.38 96 ALA A CA 1
ATOM 772 C C . ALA A 1 96 ? -4.750 -2.362 0.506 1.00 92.38 96 ALA A C 1
ATOM 774 O O . ALA A 1 96 ? -4.287 -1.845 1.525 1.00 92.38 96 ALA A O 1
ATOM 775 N N . VAL A 1 97 ? -5.580 -3.396 0.549 1.00 90.25 97 VAL A N 1
ATOM 776 C CA . VAL A 1 97 ? -5.909 -4.107 1.783 1.00 90.25 97 VAL A CA 1
ATOM 777 C C . VAL A 1 97 ? -5.511 -5.563 1.599 1.00 90.25 97 VAL A C 1
ATOM 779 O O . VAL A 1 97 ? -6.022 -6.228 0.706 1.00 90.25 97 VAL A O 1
ATOM 782 N N . GLN A 1 98 ? -4.606 -6.051 2.445 1.00 87.00 98 GLN A N 1
ATOM 783 C CA . GLN A 1 98 ? -4.095 -7.422 2.410 1.00 87.00 98 GLN A CA 1
ATOM 784 C C . GLN A 1 98 ? -4.119 -7.996 3.827 1.00 87.00 98 GLN A C 1
ATOM 786 O O . GLN A 1 98 ? -3.699 -7.333 4.774 1.00 87.00 98 GLN A O 1
ATOM 791 N N . ASP A 1 99 ? -4.673 -9.202 3.986 1.00 81.75 99 ASP A N 1
ATOM 792 C CA . ASP A 1 99 ? -4.795 -9.894 5.281 1.00 81.75 99 ASP A CA 1
ATOM 793 C C . ASP A 1 99 ? -5.476 -9.055 6.386 1.00 81.75 99 ASP A C 1
ATOM 795 O O . ASP A 1 99 ? -5.172 -9.170 7.570 1.00 81.75 99 ASP A O 1
ATOM 799 N N . GLY A 1 100 ? -6.408 -8.174 6.004 1.00 83.31 100 GLY A N 1
ATOM 800 C CA . GLY A 1 100 ? -7.087 -7.274 6.943 1.00 83.31 100 GLY A CA 1
ATOM 801 C C . GLY A 1 100 ? -6.229 -6.104 7.438 1.00 83.31 100 GLY A C 1
ATOM 802 O O . GLY A 1 100 ? -6.665 -5.377 8.330 1.00 83.31 100 GLY A O 1
ATOM 803 N N . ASN A 1 101 ? -5.056 -5.891 6.843 1.00 87.19 101 ASN A N 1
ATOM 804 C CA . ASN A 1 101 ? -4.191 -4.746 7.084 1.00 87.19 101 ASN A CA 1
ATOM 805 C C . ASN A 1 101 ? -4.170 -3.810 5.873 1.00 87.19 101 ASN A C 1
ATOM 807 O O . ASN A 1 101 ? -4.422 -4.221 4.739 1.00 87.19 101 ASN A O 1
ATOM 811 N N . VAL A 1 102 ? -3.849 -2.540 6.112 1.00 89.88 102 VAL A N 1
ATOM 812 C CA . VAL A 1 102 ? -3.709 -1.550 5.041 1.00 89.88 102 VAL A CA 1
ATOM 813 C C . VAL A 1 102 ? -2.277 -1.579 4.530 1.00 89.88 102 VAL A C 1
ATOM 815 O O . VAL A 1 102 ? -1.347 -1.372 5.298 1.00 89.88 102 VAL A O 1
ATOM 818 N N . VAL A 1 103 ? -2.090 -1.801 3.236 1.00 91.12 103 VAL A N 1
ATOM 819 C CA . VAL A 1 103 ? -0.790 -1.706 2.569 1.00 91.12 103 VAL A CA 1
ATOM 820 C C . VAL A 1 103 ? -0.712 -0.349 1.888 1.00 91.12 103 VAL A C 1
ATOM 822 O O . VAL A 1 103 ? -1.533 -0.028 1.029 1.00 91.12 103 VAL A O 1
ATOM 825 N N . ILE A 1 104 ? 0.270 0.460 2.274 1.00 91.00 104 ILE A N 1
ATOM 826 C CA . ILE A 1 104 ? 0.536 1.750 1.635 1.00 91.00 104 ILE A CA 1
ATOM 827 C C . ILE A 1 104 ? 1.643 1.535 0.617 1.00 91.00 104 ILE A C 1
ATOM 829 O O . ILE A 1 104 ? 2.727 1.090 0.978 1.00 91.00 104 ILE A O 1
ATOM 833 N N . LEU A 1 105 ? 1.374 1.872 -0.638 1.00 91.75 105 LEU A N 1
ATOM 834 C CA . LEU A 1 105 ? 2.292 1.757 -1.763 1.00 91.75 105 LEU A CA 1
ATOM 835 C C . LEU A 1 105 ? 2.702 3.164 -2.197 1.00 91.75 105 LEU A C 1
ATOM 837 O O . LEU A 1 105 ? 1.926 3.914 -2.789 1.00 91.75 105 LEU A O 1
ATOM 841 N N . LYS A 1 106 ? 3.935 3.541 -1.889 1.00 89.81 106 LYS A N 1
ATOM 842 C CA . LYS A 1 106 ? 4.533 4.808 -2.286 1.00 89.81 106 LYS A CA 1
ATOM 843 C C . LYS A 1 106 ? 5.212 4.656 -3.636 1.00 89.81 106 LYS A C 1
ATOM 845 O O . LYS A 1 106 ? 6.005 3.742 -3.843 1.00 89.81 106 LYS A O 1
ATOM 850 N N . TYR A 1 107 ? 4.899 5.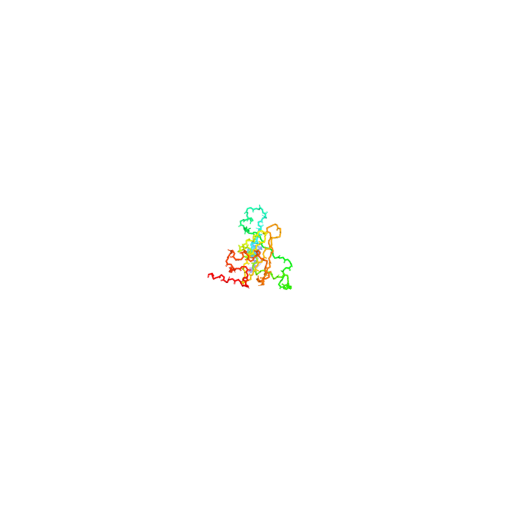577 -4.536 1.00 89.06 107 TYR A N 1
ATOM 851 C CA . TYR A 1 107 ? 5.620 5.720 -5.792 1.00 89.06 107 TYR A CA 1
ATOM 852 C C . TYR A 1 107 ? 7.053 6.182 -5.508 1.00 89.06 107 TYR A C 1
ATOM 854 O O . TYR A 1 107 ? 7.241 7.168 -4.792 1.00 89.06 107 TYR A O 1
ATOM 862 N N . GLU A 1 108 ? 8.038 5.494 -6.077 1.00 85.75 108 GLU A N 1
ATOM 863 C CA . GLU A 1 108 ? 9.445 5.887 -6.013 1.00 85.75 108 GLU A CA 1
ATOM 864 C C . GLU A 1 108 ? 9.845 6.638 -7.285 1.00 85.75 108 GLU A C 1
ATOM 866 O O . GLU A 1 108 ? 9.562 7.825 -7.450 1.00 85.75 108 GLU A O 1
ATOM 871 N N . GLU A 1 109 ? 10.475 5.935 -8.213 1.00 80.94 109 GLU A N 1
ATOM 872 C CA . GLU A 1 109 ? 10.822 6.419 -9.526 1.00 80.94 109 GLU A CA 1
ATOM 873 C C . GLU A 1 109 ? 10.521 5.308 -10.519 1.00 80.94 109 GLU A C 1
ATOM 875 O O . GLU A 1 109 ? 10.431 4.129 -10.193 1.00 80.94 109 GLU A O 1
ATOM 880 N N . ASN A 1 110 ? 10.356 5.682 -11.775 1.00 79.88 110 ASN A N 1
ATOM 881 C CA . ASN A 1 110 ? 10.264 4.720 -12.851 1.00 79.88 110 ASN A CA 1
ATOM 882 C C . ASN A 1 110 ? 9.078 3.746 -12.779 1.00 79.88 110 ASN A C 1
ATOM 884 O O . ASN A 1 110 ? 9.170 2.637 -13.294 1.00 79.88 110 ASN A O 1
ATOM 888 N N . GLY A 1 111 ? 7.937 4.165 -12.225 1.00 80.06 111 GLY A N 1
ATOM 889 C CA . GLY A 1 111 ? 6.791 3.257 -12.081 1.00 80.06 111 GLY A CA 1
ATOM 890 C C . GLY A 1 111 ? 7.047 2.142 -11.069 1.00 80.06 111 GLY A C 1
ATOM 891 O O . GLY A 1 111 ? 6.304 1.163 -11.051 1.00 80.06 111 GLY A O 1
ATOM 892 N N . ILE A 1 112 ? 8.101 2.276 -10.260 1.00 85.75 112 ILE A N 1
ATOM 893 C CA . ILE A 1 112 ? 8.392 1.387 -9.149 1.00 85.75 112 ILE A CA 1
ATOM 894 C C . ILE A 1 112 ? 7.644 1.894 -7.923 1.00 85.75 112 ILE A C 1
ATOM 896 O O . ILE A 1 112 ? 7.640 3.091 -7.621 1.00 85.75 112 ILE A O 1
ATOM 900 N N . TYR A 1 113 ? 7.013 0.963 -7.222 1.00 90.19 113 TYR A N 1
ATOM 901 C CA . TYR A 1 113 ? 6.344 1.216 -5.960 1.00 90.19 113 TYR A CA 1
ATOM 902 C C . TYR A 1 113 ? 7.013 0.426 -4.842 1.00 90.19 113 TYR A C 1
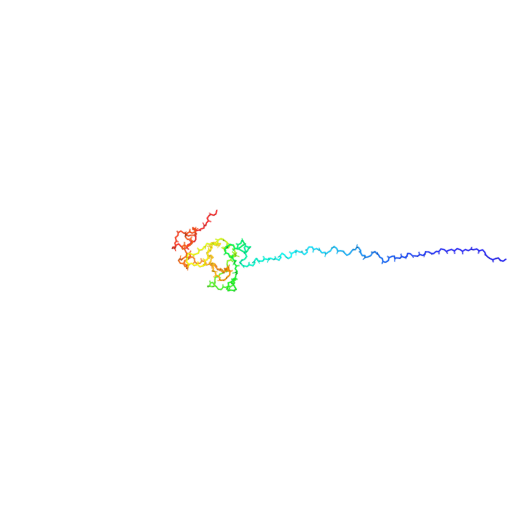ATOM 904 O O . TYR A 1 113 ? 7.278 -0.769 -4.984 1.00 90.19 113 TYR A O 1
ATOM 912 N N . HIS A 1 114 ? 7.212 1.092 -3.709 1.00 88.75 114 HIS A N 1
ATOM 913 C CA . HIS A 1 114 ? 7.556 0.459 -2.442 1.00 88.75 114 HIS A CA 1
ATOM 914 C C . HIS A 1 114 ? 6.347 0.471 -1.541 1.00 88.75 114 HIS A C 1
ATOM 916 O O . HIS A 1 114 ? 5.587 1.433 -1.534 1.00 88.75 114 HIS A O 1
ATOM 922 N N . GLY A 1 115 ? 6.182 -0.566 -0.740 1.00 87.75 115 GLY A N 1
ATOM 923 C CA . GLY A 1 115 ? 5.063 -0.601 0.175 1.00 87.75 115 GLY A CA 1
ATOM 924 C C . GLY A 1 115 ? 5.381 -1.271 1.480 1.00 87.75 115 GLY A C 1
ATOM 925 O O . GLY A 1 115 ? 6.264 -2.124 1.558 1.00 87.75 115 GLY A O 1
ATOM 926 N N . TYR A 1 116 ? 4.621 -0.855 2.478 1.00 87.94 116 TYR A N 1
ATOM 927 C CA . TYR A 1 116 ? 4.675 -1.361 3.834 1.00 87.94 116 TYR A CA 1
ATOM 928 C C . TYR A 1 116 ? 3.256 -1.552 4.357 1.00 87.94 116 TYR A C 1
ATOM 930 O O . TYR A 1 116 ? 2.310 -0.866 3.950 1.00 87.94 116 TYR A O 1
ATOM 938 N N . ILE A 1 117 ? 3.123 -2.505 5.268 1.00 88.19 117 ILE A N 1
ATOM 939 C CA . ILE A 1 117 ? 1.895 -2.765 5.996 1.00 88.19 117 ILE A CA 1
ATOM 940 C C . ILE A 1 117 ? 1.767 -1.735 7.116 1.00 88.19 117 ILE A C 1
ATOM 942 O O . ILE A 1 117 ? 2.707 -1.468 7.864 1.00 88.19 117 ILE A O 1
ATOM 946 N N . HIS A 1 118 ? 0.570 -1.181 7.243 1.00 86.88 118 HIS A N 1
ATOM 947 C CA . HIS A 1 118 ? 0.165 -0.303 8.317 1.00 86.88 118 HIS A CA 1
ATOM 948 C C . HIS A 1 118 ? -0.966 -0.972 9.113 1.00 86.88 118 HIS A C 1
ATOM 950 O O . HIS A 1 118 ? -2.132 -0.951 8.716 1.00 86.88 118 HIS A O 1
ATOM 956 N N . GLU A 1 119 ? -0.617 -1.552 10.262 1.00 83.06 119 GLU A N 1
ATOM 957 C CA . GLU A 1 119 ? -1.546 -2.293 11.135 1.00 83.06 119 GLU A CA 1
ATOM 958 C C . GLU A 1 119 ? -2.541 -1.341 11.837 1.00 83.06 119 GLU A C 1
ATOM 960 O O . GLU A 1 119 ? -3.732 -1.620 11.985 1.00 83.06 119 GLU A O 1
ATOM 965 N N . ASP A 1 120 ? -2.072 -0.149 12.220 1.00 83.69 120 ASP A N 1
ATOM 966 C CA . ASP A 1 120 ? -2.851 0.839 12.972 1.00 83.69 120 ASP A CA 1
ATOM 967 C C . ASP A 1 120 ? -3.735 1.720 12.060 1.00 83.69 120 ASP A C 1
ATOM 969 O O . ASP A 1 120 ? -3.376 2.845 11.705 1.00 83.69 120 ASP A O 1
ATOM 973 N N . VAL A 1 121 ? -4.951 1.268 11.733 1.00 84.44 121 VAL A N 1
ATOM 974 C CA . VAL A 1 121 ? -5.907 2.036 10.894 1.00 84.44 121 VAL A CA 1
ATOM 975 C C . VAL A 1 121 ? -6.172 3.449 11.444 1.00 84.44 121 VAL A C 1
ATOM 977 O O . VAL A 1 121 ? -6.382 4.402 10.697 1.00 84.44 121 VAL A O 1
ATOM 980 N N . LYS A 1 122 ? -6.115 3.629 12.769 1.00 83.25 122 LYS A N 1
ATOM 981 C CA . LYS A 1 122 ? -6.363 4.924 13.428 1.00 83.25 122 LYS A CA 1
ATOM 982 C C . LYS A 1 122 ? -5.317 5.982 13.086 1.00 83.25 122 LYS A C 1
ATOM 984 O O . LYS A 1 122 ? -5.682 7.153 12.970 1.00 83.25 122 LYS A O 1
ATOM 989 N N . LYS A 1 123 ? -4.055 5.569 12.941 1.00 85.06 123 LYS A N 1
ATOM 990 C CA . LYS A 1 123 ? -2.907 6.452 12.684 1.00 85.06 123 LYS A CA 1
ATOM 991 C C . LYS A 1 123 ? -2.702 6.735 11.194 1.00 85.06 123 LYS A C 1
ATOM 993 O O . LYS A 1 123 ? -1.824 7.515 10.845 1.00 85.06 123 LYS A O 1
ATOM 998 N N . LEU A 1 124 ? -3.526 6.147 10.324 1.00 87.12 124 LEU A N 1
ATOM 999 C CA . LEU A 1 124 ? -3.500 6.448 8.899 1.00 87.12 124 LEU A CA 1
ATOM 1000 C C . LEU A 1 124 ? -3.801 7.923 8.633 1.00 87.12 124 LEU A C 1
ATOM 1002 O O . LEU A 1 124 ? -4.643 8.542 9.292 1.00 87.12 124 LEU A O 1
ATOM 1006 N N . HIS A 1 125 ? -3.153 8.460 7.603 1.00 89.19 125 HIS A N 1
ATOM 1007 C CA . HIS A 1 125 ? -3.471 9.784 7.091 1.00 89.19 125 HIS A CA 1
ATOM 1008 C C . HIS A 1 125 ? -4.928 9.857 6.632 1.00 89.19 125 HIS A C 1
ATOM 1010 O O . HIS A 1 125 ? -5.444 8.928 6.013 1.00 89.19 125 HIS A O 1
ATOM 1016 N N . GLN A 1 126 ? -5.563 11.005 6.874 1.00 89.44 126 GLN A N 1
ATOM 1017 C CA . GLN A 1 126 ? -6.960 11.257 6.519 1.00 89.44 126 GLN A CA 1
ATOM 1018 C C . GLN A 1 126 ? -7.255 10.904 5.050 1.00 89.44 126 GLN A C 1
ATOM 1020 O O . GLN A 1 126 ? -8.163 10.131 4.785 1.00 89.44 126 GLN A O 1
ATOM 1025 N N . LYS A 1 127 ? -6.379 11.308 4.120 1.00 90.88 127 LYS A N 1
ATOM 1026 C CA . LYS A 1 127 ? -6.494 10.998 2.682 1.00 90.88 127 LYS A CA 1
ATOM 1027 C C . LYS A 1 127 ? -6.586 9.496 2.373 1.00 90.88 127 LYS A C 1
ATOM 1029 O O . LYS A 1 127 ? -7.324 9.093 1.481 1.00 90.88 127 LYS A O 1
ATOM 1034 N N . VAL A 1 128 ? -5.835 8.668 3.105 1.00 90.31 128 VAL A N 1
ATOM 1035 C CA . VAL A 1 128 ? -5.865 7.204 2.957 1.00 90.31 128 VAL A CA 1
ATOM 1036 C C . VAL A 1 128 ? -7.191 6.653 3.476 1.00 90.31 128 VAL A C 1
ATOM 1038 O O . VAL A 1 128 ? -7.788 5.792 2.836 1.00 90.31 128 VAL A O 1
ATOM 1041 N N . LYS A 1 129 ? -7.685 7.183 4.600 1.00 90.62 129 LYS A N 1
ATOM 1042 C CA . LYS A 1 129 ? -8.994 6.806 5.148 1.00 90.62 129 LYS A CA 1
ATOM 1043 C C . LYS A 1 129 ? -10.126 7.177 4.195 1.00 90.62 129 LYS A C 1
ATOM 1045 O O . LYS A 1 129 ? -10.988 6.344 3.953 1.00 90.62 129 LYS A O 1
ATOM 1050 N N . ASP A 1 130 ? -10.089 8.367 3.604 1.00 90.94 130 ASP A N 1
ATOM 1051 C CA . ASP A 1 130 ? -11.062 8.788 2.590 1.00 90.94 130 ASP A CA 1
ATOM 1052 C C . ASP A 1 130 ? -11.055 7.844 1.378 1.00 90.94 130 ASP A C 1
ATOM 1054 O O . ASP A 1 130 ? -12.112 7.399 0.929 1.00 90.94 130 ASP A O 1
ATOM 1058 N N . ALA A 1 131 ? -9.871 7.444 0.901 1.00 90.88 131 ALA A N 1
ATOM 1059 C CA . ALA A 1 131 ? -9.749 6.467 -0.178 1.00 90.88 131 ALA A CA 1
ATOM 1060 C C . ALA A 1 131 ? -10.309 5.083 0.216 1.00 90.88 131 ALA A C 1
ATOM 1062 O O . ALA A 1 131 ? -11.001 4.450 -0.582 1.00 90.88 131 ALA A O 1
ATOM 1063 N N . LEU A 1 132 ? -10.076 4.627 1.452 1.00 90.62 132 LEU A N 1
ATOM 1064 C CA . LEU A 1 132 ? -10.632 3.374 1.977 1.00 90.62 132 LEU A CA 1
ATOM 1065 C C . LEU A 1 132 ? -12.162 3.423 2.098 1.00 90.62 132 LEU A C 1
ATOM 1067 O O . LEU A 1 132 ? -12.825 2.444 1.763 1.00 90.62 132 LEU A O 1
ATOM 1071 N N . VAL A 1 133 ? -12.733 4.547 2.536 1.00 91.00 133 VAL A N 1
ATOM 1072 C CA . VAL A 1 133 ? -14.191 4.748 2.606 1.00 91.00 133 VAL A CA 1
ATOM 1073 C C . VAL A 1 133 ? -14.798 4.738 1.206 1.00 91.00 133 VAL A C 1
ATOM 1075 O O . VAL A 1 133 ? -15.757 4.012 0.956 1.00 91.00 133 VAL A O 1
ATOM 1078 N N . LYS A 1 134 ? -14.194 5.472 0.265 1.00 89.94 134 LYS A N 1
ATOM 1079 C CA . LYS A 1 134 ? -14.638 5.545 -1.135 1.00 89.94 134 LYS A CA 1
ATOM 1080 C C . LYS A 1 134 ? -14.675 4.176 -1.818 1.00 89.94 134 LYS A C 1
ATOM 1082 O O . LYS A 1 134 ? -15.566 3.920 -2.619 1.00 89.94 134 LYS A O 1
ATOM 1087 N N . ASN A 1 135 ? -13.728 3.301 -1.483 1.00 88.62 135 ASN A N 1
ATOM 1088 C CA . ASN A 1 135 ? -13.638 1.944 -2.029 1.00 88.62 135 ASN A CA 1
ATOM 1089 C C . ASN A 1 135 ? -14.390 0.889 -1.192 1.00 88.62 135 ASN A C 1
ATOM 1091 O O . ASN A 1 135 ? -14.317 -0.300 -1.501 1.00 88.62 135 ASN A O 1
ATOM 1095 N N . GLY A 1 136 ? -15.110 1.296 -0.139 1.00 88.12 136 GLY A N 1
ATOM 1096 C CA . GLY A 1 136 ? -15.906 0.384 0.683 1.00 88.12 136 GLY A CA 1
ATOM 1097 C C . GLY A 1 136 ? -15.075 -0.569 1.547 1.00 88.12 136 GLY A C 1
ATOM 1098 O O . GLY A 1 136 ? -15.516 -1.678 1.826 1.00 88.12 136 GLY A O 1
ATOM 1099 N N . TYR A 1 137 ? -13.875 -0.161 1.967 1.00 87.88 137 TYR A N 1
ATOM 1100 C CA . TYR A 1 137 ? -13.056 -0.869 2.964 1.00 87.88 137 TYR A CA 1
ATOM 1101 C C . TYR A 1 137 ? -13.205 -0.284 4.373 1.00 87.88 137 TYR A C 1
ATOM 1103 O O . TYR A 1 137 ? -12.780 -0.899 5.352 1.00 87.88 137 TYR A O 1
ATOM 1111 N N . MET A 1 138 ? -13.842 0.880 4.505 1.00 88.38 138 MET A N 1
ATOM 1112 C CA . MET A 1 138 ? -14.215 1.501 5.778 1.00 88.38 138 MET A CA 1
ATOM 1113 C C . MET A 1 138 ? -15.630 2.077 5.684 1.00 88.38 138 MET A C 1
ATOM 1115 O O . MET A 1 138 ? -16.057 2.495 4.612 1.00 88.38 138 MET A O 1
ATOM 1119 N N . LYS A 1 139 ? -16.352 2.123 6.811 1.00 87.50 139 LYS A N 1
ATOM 1120 C CA . LYS A 1 139 ? -17.680 2.757 6.877 1.00 87.50 139 LYS A CA 1
ATOM 1121 C C . LYS A 1 139 ? -17.583 4.281 6.777 1.00 87.50 139 LYS A C 1
ATOM 1123 O O . LYS A 1 139 ? -18.378 4.917 6.098 1.00 87.50 139 LYS A O 1
ATOM 1128 N N . ASP A 1 140 ? -16.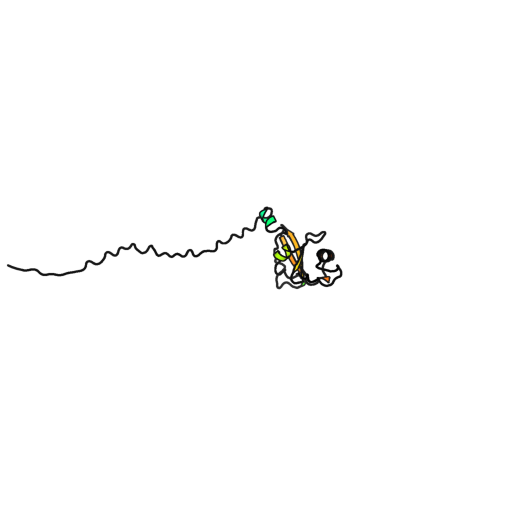618 4.848 7.487 1.00 87.50 140 ASP A N 1
ATOM 1129 C CA . ASP A 1 140 ? -16.382 6.283 7.605 1.00 87.50 140 ASP A CA 1
ATOM 1130 C C . ASP A 1 140 ? -14.916 6.525 7.996 1.00 87.50 140 ASP A C 1
ATOM 1132 O O . ASP A 1 140 ? -14.233 5.613 8.466 1.00 87.50 140 ASP A O 1
ATOM 1136 N N . ALA A 1 141 ? -14.411 7.748 7.832 1.00 82.56 141 ALA A N 1
ATOM 1137 C CA . ALA A 1 141 ? -12.999 8.039 8.078 1.00 82.56 141 ALA A CA 1
ATOM 1138 C C . ALA A 1 141 ? -12.611 8.102 9.572 1.00 82.56 141 ALA A C 1
ATOM 1140 O O . ALA A 1 141 ? -11.434 8.229 9.909 1.00 82.56 141 ALA A O 1
ATOM 1141 N N . THR A 1 142 ? -13.577 7.997 10.487 1.00 82.25 142 THR A N 1
ATOM 1142 C CA . THR A 1 142 ? -13.333 7.900 11.936 1.00 82.25 142 THR A CA 1
ATOM 1143 C C . THR A 1 142 ? -13.331 6.452 12.430 1.00 82.25 142 THR A C 1
ATOM 1145 O O . THR A 1 142 ? -12.898 6.173 13.554 1.00 82.25 142 THR A O 1
ATOM 1148 N N . SER A 1 143 ? -13.764 5.515 11.580 1.00 82.88 143 SER A N 1
ATOM 1149 C CA . SER A 1 143 ? -13.788 4.093 11.878 1.00 82.88 143 SER A CA 1
ATOM 1150 C C . SER A 1 143 ? -12.401 3.585 12.274 1.00 82.88 143 SER A C 1
ATOM 1152 O O . SER A 1 143 ? -11.372 3.898 11.678 1.00 82.88 143 SER A O 1
ATOM 1154 N N . LYS A 1 144 ? -12.382 2.761 13.322 1.00 81.06 144 LYS A N 1
ATOM 1155 C CA . LYS A 1 144 ? -11.159 2.187 13.905 1.00 81.06 144 LYS A CA 1
ATOM 1156 C C . LYS A 1 144 ? -10.786 0.835 13.291 1.00 81.06 144 LYS A C 1
ATOM 1158 O O . LYS A 1 144 ? -9.802 0.241 13.717 1.00 81.06 144 LYS A O 1
ATOM 1163 N N . LYS A 1 145 ? -11.613 0.323 12.378 1.00 83.38 145 LYS A N 1
ATOM 1164 C CA . LYS A 1 145 ? -11.524 -1.021 11.804 1.00 83.38 145 LYS A CA 1
ATOM 1165 C C . LYS A 1 145 ? -11.871 -0.973 10.321 1.00 83.38 145 LYS A C 1
ATOM 1167 O O . LYS A 1 145 ? -12.732 -0.187 9.923 1.00 83.38 145 LYS A O 1
ATOM 1172 N N . LEU A 1 146 ? -11.224 -1.836 9.545 1.00 85.56 146 LEU A N 1
ATOM 1173 C CA . LEU A 1 146 ? -11.642 -2.136 8.181 1.00 85.56 146 LEU A CA 1
ATOM 1174 C C . LEU A 1 146 ? -12.911 -2.988 8.222 1.00 85.56 146 LEU A C 1
ATOM 1176 O O . LEU A 1 146 ? -13.075 -3.831 9.111 1.00 85.56 146 LEU A O 1
ATOM 1180 N N . ILE A 1 147 ? -13.803 -2.780 7.260 1.00 85.81 147 ILE A N 1
ATOM 1181 C CA . ILE A 1 147 ? -14.886 -3.727 7.020 1.00 85.81 147 ILE A CA 1
ATOM 1182 C C . ILE A 1 147 ? -14.305 -4.920 6.268 1.00 85.81 147 ILE A C 1
ATOM 1184 O O . ILE A 1 147 ? -13.649 -4.770 5.237 1.00 85.81 147 ILE A O 1
ATOM 1188 N N . LYS A 1 148 ? -14.500 -6.121 6.820 1.00 67.06 148 LYS A N 1
ATOM 1189 C CA . LYS A 1 148 ? -14.132 -7.356 6.131 1.00 67.06 148 LYS A CA 1
ATOM 1190 C C . LYS A 1 148 ? -15.016 -7.430 4.893 1.00 67.06 148 LYS A C 1
ATOM 1192 O O . LYS A 1 148 ? -16.231 -7.564 5.031 1.00 67.06 148 LYS A O 1
ATOM 1197 N N . LYS A 1 149 ? -14.424 -7.290 3.707 1.00 62.31 149 LYS A N 1
ATOM 1198 C CA . LYS A 1 149 ? -15.152 -7.517 2.461 1.00 62.31 149 LYS A CA 1
ATOM 1199 C C . LYS A 1 149 ? -15.588 -8.981 2.496 1.00 62.31 149 LYS A C 1
ATOM 1201 O O . LYS A 1 149 ? -14.745 -9.875 2.529 1.00 62.31 149 LYS A O 1
ATOM 1206 N N . VAL A 1 150 ? -16.890 -9.210 2.635 1.00 51.34 150 VAL A N 1
ATOM 1207 C CA . VAL A 1 150 ? -17.471 -10.535 2.437 1.00 51.34 150 VAL A CA 1
ATOM 1208 C C . VAL A 1 150 ? -17.437 -10.719 0.926 1.00 51.34 150 VAL A C 1
ATOM 1210 O O . VAL A 1 150 ? -18.193 -10.054 0.222 1.00 51.34 150 VAL A O 1
ATOM 1213 N N . GLY A 1 151 ? -16.426 -11.448 0.451 1.00 43.75 151 GLY A N 1
ATOM 1214 C CA . GLY A 1 151 ? -16.365 -11.917 -0.930 1.00 43.75 151 GLY A CA 1
ATOM 1215 C C . GLY A 1 151 ? -17.435 -12.965 -1.166 1.00 43.75 151 GLY A C 1
ATOM 1216 O O . GLY A 1 151 ? -17.660 -13.766 -0.228 1.00 43.75 151 GLY A O 1
#

Foldseek 3Di:
DDDDDDDDDDDPDDPPDPPPPPPPPDDPPPDPPPPPVPCQDPQPDPVNCVVCVQFAEDEDPQADCPHPPVSAHFDPDRSVQSVQWDDFPPFNWTWGADPQWIKIWHDDPRSYTYIGTDRFLQPDDLSVLVVCCVVQQDVHSNDRGGDDPPD

Sequence (151 aa):
MEIFPEKTTGCGGKVENLDEHLILQKKSQKDKPKEEINFEPKKGTPEWDKKYPNGKYRPSDKHHENSPDYIGKPPRDGQAALDDSFGVEKSRERVAVQDGNVVILKYEENGIYHGYIHEDVKKLHQKVKDALVKNGYMKDATSKKLIKKVG